Protein AF-A0A1M4SVK4-F1 (afdb_monomer_lite)

Organism: NCBI:txid1533

pLDDT: mean 75.89, std 15.93, range [37.38, 95.69]

Sequence (142 aa):
MNISLTSKEYKLWLELLLLGAYIIEKSDCEEKDKYFKVLKYILSDKRSNSDYKDNCYITFNEINNILLRDIDLKEEYIESYNENMFWNELSDKLATKDAFEKIGEEITEDNYEEFLKLKKDIINKYIENFKESNYHIKELPY

Radius of gyration: 21.29 Å; chains: 1; bounding box: 47×30×56 Å

Foldseek 3Di:
DDDDDDPVRVLVVLLVLLVVLVCLQPDPDPCNQVSQVVSVVVLVVPDDDDDPPVPDRDDSVNSCVSSVVSDDHDVVVVLVVVVVVVQLVVLLVVLLVVLCVVVVDDDDPVCVVVSVVSSVVSSVVSSVVCVVVPPRDPDDDD

Secondary structure (DSSP, 8-state):
------HHHHHHHHHHHHHHHHHHHHS--TTHHHHHHHHHHHHHTTS------TT-PPPHHHHHHHHHTT----HHHHHHHHHHHHHHHHHHHHHHHHHHHHH-S---TTTHHHHHHHHHHHHHHHHHHHHHTT---S----

Structure (mmCIF, N/CA/C/O backbone):
data_AF-A0A1M4SVK4-F1
#
_entry.id   AF-A0A1M4SVK4-F1
#
loop_
_atom_site.group_PDB
_atom_site.id
_atom_site.type_symbol
_atom_site.label_atom_id
_atom_site.label_alt_id
_atom_site.label_comp_id
_atom_site.label_asym_id
_atom_site.label_entity_id
_atom_site.label_seq_id
_atom_site.pdbx_PDB_ins_code
_atom_site.Cartn_x
_atom_site.Cartn_y
_atom_site.Cartn_z
_atom_site.occupancy
_atom_site.B_iso_or_equiv
_atom_site.auth_seq_id
_atom_site.auth_comp_id
_atom_site.auth_asym_id
_atom_site.auth_atom_id
_atom_site.pdbx_PDB_model_num
ATOM 1 N N . MET A 1 1 ? 0.270 8.796 -29.111 1.00 42.12 1 MET A N 1
ATOM 2 C CA . MET A 1 1 ? 0.688 9.917 -28.242 1.00 42.12 1 MET A CA 1
ATOM 3 C C . MET A 1 1 ? 2.189 9.782 -28.053 1.00 42.12 1 MET A C 1
ATOM 5 O O . MET A 1 1 ? 2.603 8.769 -27.513 1.00 42.12 1 MET A O 1
ATOM 9 N N . ASN A 1 2 ? 2.999 10.711 -28.571 1.00 52.47 2 ASN A N 1
ATOM 10 C CA . ASN A 1 2 ? 4.460 10.614 -28.471 1.00 52.47 2 ASN A CA 1
ATOM 11 C C . ASN A 1 2 ? 4.924 11.322 -27.199 1.00 52.47 2 ASN A C 1
ATOM 13 O O . ASN A 1 2 ? 4.959 12.548 -27.156 1.00 52.47 2 ASN A O 1
ATOM 17 N N . ILE A 1 3 ? 5.248 10.549 -26.164 1.00 65.19 3 ILE A N 1
ATOM 18 C CA . ILE A 1 3 ? 5.852 11.071 -24.936 1.00 65.19 3 ILE A CA 1
ATOM 19 C C . ILE A 1 3 ? 7.371 11.070 -25.137 1.00 65.19 3 ILE A C 1
ATOM 21 O O . ILE A 1 3 ? 7.988 10.010 -25.244 1.00 65.19 3 ILE A O 1
ATOM 25 N N . SER A 1 4 ? 7.987 12.248 -25.203 1.00 73.56 4 SER A N 1
ATOM 26 C CA . SER A 1 4 ? 9.446 12.384 -25.228 1.00 73.56 4 SER A CA 1
ATOM 27 C C . SER A 1 4 ? 9.979 12.490 -23.799 1.00 73.56 4 SER A C 1
ATOM 29 O O . SER A 1 4 ? 9.851 13.542 -23.179 1.00 73.56 4 SER A O 1
ATOM 31 N N . LEU A 1 5 ? 10.568 11.411 -23.280 1.00 77.50 5 LEU A N 1
ATOM 32 C CA . LEU A 1 5 ? 11.244 11.405 -21.978 1.00 77.50 5 LEU A CA 1
ATOM 33 C C . LEU A 1 5 ? 12.740 11.672 -22.155 1.00 77.50 5 LEU A C 1
ATOM 35 O O . LEU A 1 5 ? 13.382 11.098 -23.041 1.00 77.50 5 LEU A O 1
ATOM 39 N N . THR A 1 6 ? 13.318 12.482 -21.276 1.00 81.25 6 THR A N 1
ATOM 40 C CA . THR A 1 6 ? 14.773 12.557 -21.115 1.00 81.25 6 THR A CA 1
ATOM 41 C C . THR A 1 6 ? 15.328 11.228 -20.592 1.00 81.25 6 THR A C 1
ATOM 43 O O . THR A 1 6 ? 14.608 10.399 -20.040 1.00 81.25 6 THR A O 1
ATOM 46 N N . SER A 1 7 ? 16.643 11.021 -20.711 1.00 72.19 7 SER A N 1
ATOM 47 C CA . SER A 1 7 ? 17.300 9.814 -20.181 1.00 72.19 7 SER A CA 1
ATOM 48 C C . SER A 1 7 ? 17.069 9.627 -18.671 1.00 72.19 7 SER A C 1
ATOM 50 O O . SER A 1 7 ? 16.862 8.508 -18.208 1.00 72.19 7 SER A O 1
ATOM 52 N N . LYS A 1 8 ? 17.031 10.726 -17.902 1.00 74.31 8 LYS A N 1
ATOM 53 C CA . LYS A 1 8 ? 16.752 10.681 -16.458 1.00 74.31 8 LYS A CA 1
ATOM 54 C C . LYS A 1 8 ? 15.300 10.299 -16.168 1.00 74.31 8 LYS A C 1
ATOM 56 O O . LYS A 1 8 ? 15.065 9.415 -15.355 1.00 74.31 8 LYS A O 1
ATOM 61 N N . GLU A 1 9 ? 14.345 10.924 -16.851 1.00 76.69 9 GLU A N 1
ATOM 62 C CA . GLU A 1 9 ? 12.916 10.619 -16.684 1.00 76.69 9 GLU A CA 1
ATOM 63 C C . GLU A 1 9 ? 12.584 9.198 -17.136 1.00 76.69 9 GLU A C 1
ATOM 65 O O . GLU A 1 9 ? 11.773 8.524 -16.513 1.00 76.69 9 GLU A O 1
ATOM 70 N N . TYR A 1 10 ? 13.253 8.709 -18.182 1.00 77.56 10 TYR A N 1
ATOM 71 C CA . TYR A 1 10 ? 13.110 7.328 -18.616 1.00 77.56 10 TYR A CA 1
ATOM 72 C C . TYR A 1 10 ? 13.582 6.338 -17.549 1.00 77.56 10 TYR A C 1
ATOM 74 O O . TYR A 1 10 ? 12.895 5.352 -17.301 1.00 77.56 10 TYR A O 1
ATOM 82 N N . LYS A 1 11 ? 14.711 6.615 -16.885 1.00 72.00 11 LYS A N 1
ATOM 83 C CA . LYS A 1 11 ? 15.169 5.784 -15.767 1.00 72.00 11 LYS A CA 1
ATOM 84 C C . LYS A 1 11 ? 14.174 5.805 -14.608 1.00 72.00 11 LYS A C 1
ATOM 86 O O . LYS A 1 11 ? 13.760 4.750 -14.155 1.00 72.00 11 LYS A O 1
ATOM 91 N N . LEU A 1 12 ? 13.708 6.982 -14.195 1.00 79.56 12 LEU A N 1
ATOM 92 C CA . LEU A 1 12 ? 12.681 7.079 -13.148 1.00 79.56 12 LEU A CA 1
ATOM 93 C C . LEU A 1 12 ? 11.413 6.294 -13.512 1.00 79.56 12 LEU A C 1
ATOM 95 O O . LEU A 1 12 ? 10.825 5.624 -12.672 1.00 79.56 12 LEU A O 1
ATOM 99 N N . TRP A 1 13 ? 11.006 6.334 -14.779 1.00 80.81 13 TRP A N 1
ATOM 100 C CA . TRP A 1 13 ? 9.847 5.589 -15.251 1.00 80.81 13 TRP A CA 1
ATOM 101 C C . TRP A 1 13 ? 10.043 4.070 -15.187 1.00 80.81 13 TRP A C 1
ATOM 103 O O . TRP A 1 13 ? 9.152 3.360 -14.731 1.00 80.81 13 TRP A O 1
ATOM 113 N N . LEU A 1 14 ? 11.209 3.565 -15.590 1.00 76.19 14 LEU A N 1
ATOM 114 C CA . LEU A 1 14 ? 11.541 2.146 -15.448 1.00 76.19 14 LEU A CA 1
ATOM 115 C C . LEU A 1 14 ? 11.618 1.714 -13.968 1.00 76.19 14 LEU A C 1
ATOM 117 O O . LEU A 1 14 ? 11.158 0.623 -13.641 1.00 76.19 14 LEU A O 1
ATOM 121 N N . GLU A 1 15 ? 12.135 2.566 -13.075 1.00 78.81 15 GLU A N 1
ATOM 122 C CA . GLU A 1 15 ? 12.167 2.321 -11.621 1.00 78.81 15 GLU A CA 1
ATOM 123 C C . GLU A 1 15 ? 10.741 2.202 -11.052 1.00 78.81 15 GLU A C 1
ATOM 125 O O . GLU A 1 15 ? 10.445 1.270 -10.306 1.00 78.81 15 GLU A O 1
ATOM 130 N N . LEU A 1 16 ? 9.817 3.068 -11.489 1.00 82.50 16 LEU A N 1
ATOM 131 C CA . LEU A 1 16 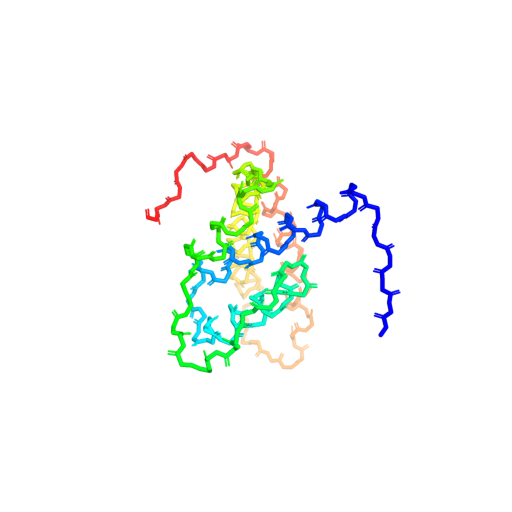? 8.394 2.984 -11.129 1.00 82.50 16 LEU A CA 1
ATOM 132 C C . LEU A 1 16 ? 7.734 1.688 -11.621 1.00 82.50 16 LEU A C 1
ATOM 134 O O . LEU A 1 16 ? 6.977 1.064 -10.876 1.00 82.50 16 LEU A O 1
ATOM 138 N N . LEU A 1 17 ? 8.017 1.268 -12.860 1.00 83.88 17 LEU A N 1
ATOM 139 C CA . LEU A 1 17 ? 7.497 0.006 -13.402 1.00 83.88 17 LEU A CA 1
ATOM 140 C C . LEU A 1 17 ? 8.027 -1.198 -12.616 1.00 83.88 17 LEU A C 1
ATOM 142 O O . LEU A 1 17 ? 7.274 -2.141 -12.374 1.00 83.88 17 LEU A O 1
ATOM 146 N N . LEU A 1 18 ? 9.292 -1.154 -12.190 1.00 79.56 18 LEU A N 1
ATOM 147 C CA . LEU A 1 18 ? 9.908 -2.212 -11.395 1.00 79.56 18 LEU A CA 1
ATOM 148 C C . LEU A 1 18 ? 9.290 -2.313 -9.996 1.00 79.56 18 LEU A C 1
ATOM 150 O O . LEU A 1 18 ? 8.960 -3.413 -9.555 1.00 79.56 18 LEU A O 1
ATOM 154 N N . LEU A 1 19 ? 9.067 -1.177 -9.329 1.00 80.81 19 LEU A N 1
ATOM 155 C CA . LEU A 1 19 ? 8.374 -1.127 -8.037 1.00 80.81 19 LEU A CA 1
ATOM 156 C C . LEU A 1 19 ? 6.944 -1.671 -8.146 1.00 80.81 19 LEU A C 1
ATOM 158 O O . LEU A 1 19 ? 6.530 -2.493 -7.331 1.00 80.81 19 LEU A O 1
ATOM 162 N N . GLY A 1 20 ? 6.203 -1.274 -9.186 1.00 83.12 20 GLY A N 1
ATOM 163 C CA . GLY A 1 20 ? 4.864 -1.805 -9.446 1.00 83.12 20 GLY A CA 1
ATOM 164 C C . GLY A 1 20 ? 4.873 -3.317 -9.684 1.00 83.12 20 GLY A C 1
ATOM 165 O O . GLY A 1 20 ? 4.077 -4.039 -9.083 1.00 83.12 20 GLY A O 1
ATOM 166 N N . ALA A 1 21 ? 5.809 -3.808 -10.504 1.00 83.38 21 ALA A N 1
ATOM 167 C CA . ALA A 1 21 ? 5.992 -5.237 -10.752 1.00 83.38 21 ALA A CA 1
ATOM 168 C C . ALA A 1 21 ? 6.285 -6.009 -9.456 1.00 83.38 21 ALA A C 1
ATOM 170 O O . ALA A 1 21 ? 5.738 -7.090 -9.256 1.00 83.38 21 ALA A O 1
ATOM 171 N N . TYR A 1 22 ? 7.109 -5.439 -8.573 1.00 81.62 22 TYR A N 1
ATOM 172 C CA . TYR A 1 22 ? 7.444 -6.034 -7.282 1.00 81.62 22 TYR A CA 1
ATOM 173 C C . TYR A 1 22 ? 6.219 -6.143 -6.365 1.00 81.62 22 TYR A C 1
ATOM 175 O O . TYR A 1 22 ? 5.974 -7.203 -5.792 1.00 81.62 22 TYR A O 1
ATOM 183 N N . ILE A 1 23 ? 5.415 -5.078 -6.264 1.00 81.50 23 ILE A N 1
ATOM 184 C CA . ILE A 1 23 ? 4.177 -5.085 -5.466 1.00 81.50 23 ILE A CA 1
ATOM 185 C C . ILE A 1 23 ? 3.206 -6.146 -5.996 1.00 81.50 23 ILE A C 1
ATOM 187 O O . ILE A 1 23 ? 2.669 -6.932 -5.216 1.00 81.50 23 ILE A O 1
ATOM 191 N N . ILE A 1 24 ? 3.005 -6.197 -7.317 1.00 84.94 24 ILE A N 1
ATOM 192 C CA . ILE A 1 24 ? 2.141 -7.196 -7.959 1.00 84.94 24 ILE A CA 1
ATOM 193 C C . ILE A 1 24 ? 2.637 -8.607 -7.636 1.00 84.94 24 ILE A C 1
ATOM 195 O O . ILE A 1 24 ? 1.842 -9.441 -7.205 1.00 84.94 24 ILE A O 1
ATOM 199 N N . GLU A 1 25 ? 3.940 -8.860 -7.771 1.00 81.56 25 GLU A N 1
ATOM 200 C CA . GLU A 1 25 ? 4.532 -10.170 -7.491 1.00 81.56 25 GLU A CA 1
ATOM 201 C C . GLU A 1 25 ? 4.316 -10.611 -6.041 1.00 81.56 25 GLU A C 1
ATOM 203 O O . GLU A 1 25 ? 3.935 -11.757 -5.796 1.00 81.56 25 GLU A O 1
ATOM 208 N N . LYS A 1 26 ? 4.530 -9.700 -5.086 1.00 78.56 26 LYS A N 1
ATOM 209 C CA . LYS A 1 26 ? 4.430 -9.975 -3.646 1.00 78.56 26 LYS A CA 1
ATOM 210 C C . LYS A 1 26 ? 3.001 -9.992 -3.103 1.00 78.56 26 LYS A C 1
ATOM 212 O O . LYS A 1 26 ? 2.790 -10.486 -2.002 1.00 78.56 26 LYS A O 1
ATOM 217 N N . SER A 1 27 ? 2.035 -9.458 -3.842 1.00 77.06 27 SER A N 1
ATOM 218 C CA . SER A 1 27 ? 0.614 -9.509 -3.476 1.00 77.06 27 SER A CA 1
ATOM 219 C C . SER A 1 27 ? -0.012 -10.877 -3.777 1.00 77.06 27 SER A C 1
ATOM 221 O O . SER A 1 27 ? 0.508 -11.608 -4.608 1.00 77.06 27 SER A O 1
ATOM 223 N N . ASP A 1 28 ? -1.179 -11.201 -3.219 1.00 78.44 28 ASP A N 1
ATOM 224 C CA . ASP A 1 28 ? -1.993 -12.360 -3.642 1.00 78.44 28 ASP A CA 1
ATOM 225 C C . ASP A 1 28 ? -2.957 -12.002 -4.792 1.00 78.44 28 ASP A C 1
ATOM 227 O O . ASP A 1 28 ? -4.109 -12.427 -4.837 1.00 78.44 28 ASP A O 1
ATOM 231 N N . CYS A 1 29 ? -2.518 -11.158 -5.729 1.00 79.56 29 CYS A N 1
ATOM 232 C CA . CYS A 1 29 ? -3.352 -10.743 -6.853 1.00 79.56 29 CYS A CA 1
ATOM 233 C C . CYS A 1 29 ? -3.657 -11.928 -7.795 1.00 79.56 29 CYS A C 1
ATOM 235 O O . CYS A 1 29 ? -2.747 -12.556 -8.333 1.00 79.56 29 CYS A O 1
ATOM 237 N N . GLU A 1 30 ? -4.938 -12.210 -8.049 1.00 82.44 30 GLU A N 1
ATOM 238 C CA . GLU A 1 30 ? -5.365 -13.265 -8.988 1.00 82.44 30 GLU A CA 1
ATOM 239 C C . GLU A 1 30 ? -5.085 -12.899 -10.458 1.00 82.44 30 GLU A C 1
ATOM 241 O O . GLU A 1 30 ? -4.956 -13.767 -11.319 1.00 82.44 30 GLU A O 1
ATOM 246 N N . GLU A 1 31 ? -4.952 -11.604 -10.760 1.00 85.44 31 GLU A N 1
ATOM 247 C CA . GLU A 1 31 ? -4.774 -11.084 -12.119 1.00 85.44 31 GLU A CA 1
ATOM 248 C C . GLU A 1 31 ? -3.317 -10.727 -12.471 1.00 85.44 31 GLU A C 1
ATOM 250 O O . GLU A 1 31 ? -3.084 -10.014 -13.454 1.00 85.44 31 GLU A O 1
ATOM 255 N N . LYS A 1 32 ? -2.322 -11.215 -11.711 1.00 82.50 32 LYS A N 1
ATOM 256 C CA . LYS A 1 32 ? -0.882 -10.922 -11.918 1.00 82.50 32 LYS A CA 1
ATOM 257 C C . LYS A 1 32 ? -0.448 -11.016 -13.381 1.00 82.50 32 LYS A C 1
ATOM 259 O O . LYS A 1 32 ? 0.194 -10.098 -13.894 1.00 82.50 32 LYS A O 1
ATOM 264 N N . ASP A 1 33 ? -0.865 -12.075 -14.071 1.00 80.75 33 ASP A N 1
ATOM 265 C CA . ASP A 1 33 ? -0.508 -12.328 -15.470 1.00 80.75 33 ASP A CA 1
ATOM 266 C C . ASP A 1 33 ? -0.954 -11.195 -16.410 1.00 80.75 33 ASP A C 1
ATOM 268 O O . ASP A 1 33 ? -0.226 -10.825 -17.338 1.00 80.75 33 ASP A O 1
ATOM 272 N N . LYS A 1 34 ? -2.126 -10.589 -16.162 1.00 84.69 34 LYS A N 1
ATOM 273 C CA . LYS A 1 34 ? -2.621 -9.455 -16.960 1.00 84.69 34 LYS A CA 1
ATOM 274 C C . LYS A 1 34 ? -1.721 -8.237 -16.780 1.00 84.69 34 LYS A C 1
ATOM 276 O O . LYS A 1 34 ? -1.345 -7.604 -17.770 1.00 84.69 34 LYS A O 1
ATOM 281 N N . TYR A 1 35 ? -1.343 -7.931 -15.540 1.00 85.38 35 TYR A N 1
ATOM 282 C CA . TYR A 1 35 ? -0.462 -6.804 -15.244 1.00 85.38 35 TYR A CA 1
ATOM 283 C C . TYR A 1 35 ? 0.938 -7.004 -15.830 1.00 85.38 35 TYR A C 1
ATOM 285 O O . TYR A 1 35 ? 1.464 -6.096 -16.478 1.00 85.38 35 TYR A O 1
ATOM 293 N N . PHE A 1 36 ? 1.519 -8.198 -15.697 1.00 82.75 36 PHE A N 1
ATOM 294 C CA . PHE A 1 36 ? 2.820 -8.501 -16.295 1.00 82.75 36 PHE A CA 1
ATOM 295 C C . PHE A 1 36 ? 2.794 -8.462 -17.827 1.00 82.75 36 PHE A C 1
ATOM 297 O O . PHE A 1 36 ? 3.745 -7.965 -18.440 1.00 82.75 36 PHE A O 1
ATOM 304 N N . LYS A 1 37 ? 1.688 -8.869 -18.468 1.00 82.69 37 LYS A N 1
ATOM 305 C CA . LYS A 1 37 ? 1.514 -8.719 -19.924 1.00 82.69 37 LYS A CA 1
ATOM 306 C C . LYS A 1 37 ? 1.546 -7.247 -20.355 1.00 82.69 37 LYS A C 1
ATOM 308 O O . LYS A 1 37 ? 2.192 -6.924 -21.354 1.00 82.69 37 LYS A O 1
ATOM 313 N N . VAL A 1 38 ? 0.897 -6.356 -19.600 1.00 83.69 38 VAL A N 1
ATOM 314 C CA . VAL A 1 38 ? 0.914 -4.903 -19.861 1.00 83.69 38 VAL A CA 1
ATOM 315 C C . VAL A 1 38 ? 2.305 -4.312 -19.627 1.00 83.69 38 VAL A C 1
ATOM 317 O O . VAL A 1 38 ? 2.800 -3.575 -20.477 1.00 83.69 38 VAL A O 1
ATOM 320 N N . LEU A 1 39 ? 2.970 -4.667 -18.526 1.00 81.44 39 LEU A N 1
ATOM 321 C CA . LEU A 1 39 ? 4.333 -4.208 -18.238 1.00 81.44 39 LEU A CA 1
ATOM 322 C C . LEU A 1 39 ? 5.303 -4.601 -19.356 1.00 81.44 39 LEU A C 1
ATOM 324 O O . LEU A 1 39 ? 6.076 -3.771 -19.831 1.00 81.44 39 LEU A O 1
ATOM 328 N N . LYS A 1 40 ? 5.214 -5.835 -19.855 1.00 74.81 40 LYS A N 1
ATOM 329 C CA . LYS A 1 40 ? 6.023 -6.277 -20.993 1.00 74.81 40 LYS A CA 1
ATOM 330 C C . LYS A 1 40 ? 5.705 -5.504 -22.270 1.00 74.81 40 LYS A C 1
ATOM 332 O O . LYS A 1 40 ? 6.641 -5.126 -22.967 1.00 74.81 40 LYS A O 1
ATOM 337 N N . TYR A 1 41 ? 4.430 -5.241 -22.565 1.00 78.69 41 TYR A N 1
ATOM 338 C CA . TYR A 1 41 ? 4.042 -4.423 -23.719 1.00 78.69 41 TYR A CA 1
ATOM 339 C C . TYR A 1 41 ? 4.714 -3.045 -23.665 1.00 78.69 41 TYR A C 1
ATOM 341 O O . TYR A 1 41 ? 5.395 -2.639 -24.607 1.00 78.69 41 TYR A O 1
ATOM 349 N N . ILE A 1 42 ? 4.614 -2.383 -22.512 1.00 77.94 42 ILE A N 1
ATOM 350 C CA . ILE A 1 42 ? 5.221 -1.077 -22.244 1.00 77.94 42 ILE A CA 1
ATOM 351 C C . ILE A 1 42 ? 6.749 -1.108 -22.444 1.00 77.94 42 ILE A C 1
ATOM 353 O O . ILE A 1 42 ? 7.322 -0.170 -23.000 1.00 77.94 42 ILE A O 1
ATOM 357 N N . LEU A 1 43 ? 7.414 -2.189 -22.026 1.00 73.44 43 LEU A N 1
ATOM 358 C CA . LEU A 1 43 ? 8.868 -2.353 -22.156 1.00 73.44 43 LEU A CA 1
ATOM 359 C C . LEU A 1 43 ? 9.316 -2.791 -23.559 1.00 73.44 43 LEU A C 1
ATOM 361 O O . LEU A 1 43 ? 10.431 -2.474 -23.979 1.00 73.44 43 LEU A O 1
ATOM 365 N N . SER A 1 44 ? 8.456 -3.491 -24.301 1.00 70.50 44 SER A N 1
ATOM 366 C CA . SER A 1 44 ? 8.741 -3.975 -25.658 1.00 70.50 44 SER A CA 1
ATOM 367 C C . SER A 1 44 ? 8.837 -2.848 -26.688 1.00 70.50 44 SER A C 1
ATOM 369 O O . SER A 1 44 ? 9.569 -2.972 -27.669 1.00 70.50 44 SER A O 1
ATOM 371 N N . ASP A 1 45 ? 8.197 -1.709 -26.414 1.00 62.00 45 ASP A N 1
ATOM 372 C CA . ASP A 1 45 ? 8.129 -0.553 -27.316 1.00 62.00 45 ASP A CA 1
ATOM 373 C C . ASP A 1 45 ? 9.486 0.166 -27.502 1.00 62.00 45 ASP A C 1
ATOM 375 O O . ASP A 1 45 ? 9.616 1.081 -28.313 1.00 62.00 45 ASP A O 1
ATOM 379 N N . LYS A 1 46 ? 10.544 -0.241 -26.778 1.00 55.72 46 LYS A N 1
ATOM 380 C CA . LYS A 1 46 ? 11.866 0.411 -26.852 1.00 55.72 46 LYS A CA 1
ATOM 381 C C . LYS A 1 46 ? 13.028 -0.410 -27.396 1.00 55.72 46 LYS A C 1
ATOM 383 O O . LYS A 1 46 ? 14.079 0.186 -27.640 1.00 55.72 46 LYS A O 1
ATOM 388 N N . ARG A 1 47 ? 12.898 -1.716 -27.659 1.00 44.88 47 ARG A N 1
ATOM 389 C CA . ARG A 1 47 ? 13.968 -2.496 -28.320 1.00 44.88 47 ARG A CA 1
ATOM 390 C C . ARG A 1 47 ? 13.388 -3.627 -29.182 1.00 44.88 47 ARG A C 1
ATOM 392 O O . ARG A 1 47 ? 13.050 -4.680 -28.664 1.00 44.88 47 ARG A O 1
ATOM 399 N N . SER A 1 48 ? 13.384 -3.407 -30.501 1.00 37.38 48 SER A N 1
ATOM 400 C CA . SER A 1 48 ? 13.396 -4.407 -31.588 1.00 37.38 48 SER A CA 1
ATOM 401 C C . SER A 1 48 ? 12.255 -5.435 -31.696 1.00 37.38 48 SER A C 1
ATOM 403 O O . SER A 1 48 ? 12.086 -6.284 -30.830 1.00 37.38 48 SER A O 1
ATOM 405 N N . ASN A 1 49 ? 11.608 -5.451 -32.869 1.00 39.25 49 ASN A N 1
ATOM 406 C CA . ASN A 1 49 ? 11.290 -6.637 -33.683 1.00 39.25 49 ASN A CA 1
ATOM 407 C C . ASN A 1 49 ? 11.450 -8.003 -32.989 1.00 39.25 49 ASN A C 1
ATOM 409 O O . ASN A 1 49 ? 12.395 -8.741 -33.273 1.00 39.25 49 ASN A O 1
ATOM 413 N N . SER A 1 50 ? 10.511 -8.391 -32.136 1.00 39.84 50 SER A N 1
ATOM 414 C CA . SER A 1 50 ? 10.305 -9.810 -31.868 1.00 39.84 50 SER A CA 1
ATOM 415 C C . SER A 1 50 ? 8.815 -10.081 -31.801 1.00 39.84 50 SER A C 1
ATOM 417 O O . SER A 1 50 ? 8.074 -9.401 -31.094 1.00 39.84 50 SER A O 1
ATOM 419 N N . ASP A 1 51 ? 8.391 -11.024 -32.638 1.00 41.22 51 ASP A N 1
ATOM 420 C CA . ASP A 1 51 ? 7.007 -11.422 -32.817 1.00 41.22 51 ASP A CA 1
ATOM 421 C C . ASP A 1 51 ? 6.360 -11.718 -31.465 1.00 41.22 51 ASP A C 1
ATOM 423 O O . ASP A 1 51 ? 6.775 -12.619 -30.728 1.00 41.22 51 ASP A O 1
ATOM 427 N N . TYR A 1 52 ? 5.326 -10.940 -31.155 1.00 43.25 52 TYR A N 1
ATOM 428 C CA . TYR A 1 52 ? 4.469 -11.124 -29.997 1.00 43.25 52 TYR A CA 1
ATOM 429 C C . TYR A 1 52 ? 3.762 -12.480 -30.141 1.00 43.25 52 TYR A C 1
ATOM 431 O O . TYR A 1 52 ? 2.720 -12.601 -30.780 1.00 43.25 52 TYR A O 1
ATOM 439 N N . LYS A 1 53 ? 4.356 -13.545 -29.596 1.00 45.53 53 LYS A N 1
ATOM 440 C CA . LYS A 1 53 ? 3.662 -14.825 -29.438 1.00 45.53 53 LYS A CA 1
ATOM 441 C C . LYS A 1 53 ? 2.820 -14.739 -28.174 1.00 45.53 53 LYS A C 1
ATOM 443 O O . LYS A 1 53 ? 3.349 -14.751 -27.067 1.00 45.53 53 LYS A O 1
ATOM 448 N N . ASP A 1 54 ? 1.507 -14.679 -28.367 1.00 45.62 54 ASP A N 1
ATOM 449 C CA . ASP A 1 54 ? 0.468 -14.501 -27.341 1.00 45.62 54 ASP A CA 1
ATOM 450 C C . ASP A 1 54 ? 0.427 -15.572 -26.224 1.00 45.62 54 ASP A C 1
ATOM 452 O O . ASP A 1 54 ? -0.375 -15.450 -25.304 1.00 45.62 54 ASP A O 1
ATOM 456 N N . ASN A 1 55 ? 1.304 -16.585 -26.258 1.00 43.06 55 ASN A N 1
ATOM 457 C CA . ASN A 1 55 ? 1.255 -17.771 -25.393 1.00 43.06 55 ASN A CA 1
ATOM 458 C C . ASN A 1 55 ? 2.438 -17.926 -24.417 1.00 43.06 55 ASN A C 1
ATOM 460 O O . ASN A 1 55 ? 2.610 -19.003 -23.846 1.00 43.06 55 ASN A O 1
ATOM 464 N N . CYS A 1 56 ? 3.274 -16.908 -24.207 1.00 43.62 56 CYS A N 1
ATOM 465 C CA . CYS A 1 56 ? 4.291 -16.994 -23.156 1.00 43.62 56 CYS A CA 1
ATOM 466 C C . CYS A 1 56 ? 3.692 -16.584 -21.807 1.00 43.62 56 CYS A C 1
ATOM 468 O O . CYS A 1 56 ? 3.329 -15.424 -21.626 1.00 43.62 56 CYS A O 1
ATOM 470 N N . TYR A 1 57 ? 3.635 -17.526 -20.861 1.00 49.31 57 TYR A N 1
ATOM 471 C CA . TYR A 1 57 ? 3.575 -17.209 -19.434 1.00 49.31 57 TYR A CA 1
ATOM 472 C C . TYR A 1 57 ? 4.795 -16.349 -19.093 1.00 49.31 57 TYR A C 1
ATOM 474 O O . TYR A 1 57 ? 5.927 -16.785 -19.295 1.00 49.31 57 TYR A O 1
ATOM 482 N N . ILE A 1 58 ? 4.564 -15.116 -18.649 1.00 57.12 58 ILE A N 1
ATOM 483 C CA . ILE A 1 58 ? 5.622 -14.143 -18.356 1.00 57.12 58 ILE A CA 1
ATOM 484 C C . ILE A 1 58 ? 5.779 -14.076 -16.846 1.00 57.12 58 ILE A C 1
ATOM 486 O O . ILE A 1 58 ? 4.820 -13.789 -16.137 1.00 57.12 58 ILE A O 1
ATOM 490 N N . THR A 1 59 ? 6.991 -14.331 -16.363 1.00 63.44 59 THR A N 1
ATOM 491 C CA . THR A 1 59 ? 7.298 -14.310 -14.927 1.00 63.44 59 THR A CA 1
ATOM 492 C C . THR A 1 59 ? 7.900 -12.970 -14.512 1.00 63.44 59 THR A C 1
ATOM 494 O O . THR A 1 59 ? 8.538 -12.288 -15.321 1.00 63.44 59 THR A O 1
ATOM 497 N N . PHE A 1 60 ? 7.771 -12.613 -13.231 1.00 63.41 60 PHE A N 1
ATOM 498 C CA . PHE A 1 60 ? 8.455 -11.459 -12.641 1.00 63.41 60 PHE A CA 1
ATOM 499 C C . PHE A 1 60 ? 9.956 -11.447 -12.963 1.00 63.41 60 PHE A C 1
ATOM 501 O O . PHE A 1 60 ? 10.498 -10.402 -13.307 1.00 63.41 60 PHE A O 1
ATOM 508 N N . ASN A 1 61 ? 10.614 -12.613 -12.971 1.00 65.19 61 ASN A N 1
ATOM 509 C CA . ASN A 1 61 ? 12.030 -12.743 -13.325 1.00 65.19 61 ASN A CA 1
ATOM 510 C C . ASN A 1 61 ? 12.354 -12.251 -14.744 1.00 65.19 61 ASN A C 1
ATOM 512 O O . ASN A 1 61 ? 13.421 -11.679 -14.960 1.00 65.19 61 ASN A O 1
ATOM 516 N N . GLU A 1 62 ? 11.463 -12.435 -15.721 1.00 65.75 62 GLU A N 1
ATOM 517 C CA . GLU A 1 62 ? 11.678 -11.931 -17.084 1.00 65.75 62 GLU A CA 1
ATOM 518 C C . GLU A 1 62 ? 11.607 -10.401 -17.138 1.00 65.75 62 GLU A C 1
ATOM 520 O O . GLU A 1 62 ? 12.451 -9.768 -17.771 1.00 65.75 62 GLU A O 1
ATOM 525 N N . ILE A 1 63 ? 10.641 -9.803 -16.437 1.00 68.31 63 ILE A N 1
ATOM 526 C CA . ILE A 1 63 ? 10.485 -8.344 -16.344 1.00 68.31 63 ILE A CA 1
ATOM 527 C C . ILE A 1 63 ? 11.645 -7.734 -15.556 1.00 68.31 63 ILE A C 1
ATOM 529 O O . ILE A 1 63 ? 12.254 -6.763 -16.006 1.00 68.31 63 ILE A O 1
ATOM 533 N N . ASN A 1 64 ? 12.009 -8.355 -14.437 1.00 66.62 64 ASN A N 1
ATOM 534 C CA . ASN A 1 64 ? 13.129 -7.949 -13.602 1.00 66.62 64 ASN A CA 1
ATOM 535 C C . ASN A 1 64 ? 14.445 -7.992 -14.397 1.00 66.62 64 ASN A C 1
ATOM 537 O O . ASN A 1 64 ? 15.193 -7.025 -14.398 1.00 66.62 64 ASN A O 1
ATOM 541 N N . ASN A 1 65 ? 14.687 -9.037 -15.196 1.00 67.06 65 ASN A N 1
ATOM 542 C CA . ASN A 1 65 ? 15.870 -9.120 -16.063 1.00 67.06 65 ASN A CA 1
ATOM 543 C C . ASN A 1 65 ? 15.908 -8.061 -17.180 1.00 67.06 65 ASN A C 1
ATOM 545 O O . ASN A 1 65 ? 16.994 -7.675 -17.617 1.00 67.06 65 ASN A O 1
ATOM 549 N N . ILE A 1 66 ? 14.753 -7.610 -17.681 1.00 66.75 66 ILE A N 1
ATOM 550 C CA . ILE A 1 66 ? 14.683 -6.517 -18.666 1.00 66.75 66 ILE A CA 1
ATOM 551 C C . ILE A 1 66 ? 15.012 -5.181 -17.991 1.00 66.75 66 ILE A C 1
ATOM 553 O O . ILE A 1 66 ? 15.759 -4.383 -18.557 1.00 66.75 66 ILE A O 1
ATOM 557 N N . LEU A 1 67 ? 14.483 -4.961 -16.787 1.00 65.12 67 LEU A N 1
ATOM 558 C CA . LEU A 1 67 ? 14.597 -3.708 -16.041 1.00 65.12 67 LEU A CA 1
ATOM 559 C C . LEU A 1 67 ? 15.961 -3.541 -15.349 1.00 65.12 67 LEU A C 1
ATOM 561 O O . LEU A 1 67 ? 16.558 -2.470 -15.453 1.00 65.12 67 LEU A O 1
ATOM 565 N N . LEU A 1 68 ? 16.504 -4.602 -14.739 1.00 62.62 68 LEU A N 1
ATOM 566 C CA . LEU A 1 68 ? 17.788 -4.585 -14.020 1.00 62.62 68 LEU A CA 1
ATOM 567 C C . LEU A 1 68 ? 18.997 -4.323 -14.920 1.00 62.62 68 LEU A C 1
ATOM 569 O O . LEU A 1 68 ? 20.028 -3.844 -14.460 1.00 62.62 68 LEU A O 1
ATOM 573 N N . ARG A 1 69 ? 18.884 -4.589 -16.229 1.00 61.59 69 ARG A N 1
ATOM 574 C CA . ARG A 1 69 ? 19.932 -4.203 -17.191 1.00 61.59 69 ARG A CA 1
ATOM 575 C C . ARG A 1 69 ? 20.168 -2.696 -17.219 1.00 61.59 69 ARG A C 1
ATOM 577 O O . ARG A 1 69 ? 21.266 -2.273 -17.572 1.00 61.59 69 ARG A O 1
ATOM 584 N N . ASP A 1 70 ? 19.144 -1.914 -16.889 1.00 58.00 70 ASP A N 1
ATOM 585 C CA . ASP A 1 70 ? 19.170 -0.463 -16.999 1.00 58.00 70 ASP A CA 1
ATOM 586 C C . ASP A 1 70 ? 19.100 0.244 -15.615 1.00 58.00 70 ASP A C 1
ATOM 588 O O . ASP A 1 70 ? 19.429 1.437 -15.562 1.00 58.00 70 ASP A O 1
ATOM 592 N N . ILE A 1 71 ? 18.695 -0.441 -14.520 1.00 64.94 71 ILE A N 1
ATOM 593 C CA . ILE A 1 71 ? 18.447 0.138 -13.171 1.00 64.94 71 ILE A CA 1
ATOM 594 C C . ILE A 1 71 ? 18.684 -0.857 -12.025 1.00 64.94 71 ILE A C 1
ATOM 596 O O . ILE A 1 71 ? 18.159 -1.957 -12.066 1.00 64.94 71 ILE A O 1
ATOM 600 N N . ASP A 1 72 ? 19.335 -0.426 -10.941 1.00 64.50 72 ASP A N 1
ATOM 601 C CA . ASP A 1 72 ? 19.334 -1.156 -9.665 1.00 64.50 72 ASP A CA 1
ATOM 602 C C . ASP A 1 72 ? 18.076 -0.822 -8.846 1.00 64.50 72 ASP A C 1
ATOM 604 O O . ASP A 1 72 ? 17.795 0.349 -8.571 1.00 64.50 72 ASP A O 1
ATOM 608 N N . LEU A 1 73 ? 17.314 -1.845 -8.447 1.00 66.31 73 LEU A N 1
ATOM 609 C CA . LEU A 1 73 ? 16.180 -1.677 -7.536 1.00 66.31 73 LEU A CA 1
ATOM 610 C C . LEU A 1 73 ? 16.691 -1.235 -6.165 1.00 66.31 73 LEU A C 1
ATOM 612 O O . LEU A 1 73 ? 17.482 -1.937 -5.540 1.00 66.31 73 LEU A O 1
ATOM 616 N N . LYS A 1 74 ? 16.214 -0.094 -5.671 1.00 71.56 74 LYS A N 1
ATOM 617 C CA . LYS A 1 74 ? 16.545 0.342 -4.314 1.00 71.56 74 LYS A CA 1
ATOM 618 C C . LYS A 1 74 ? 15.656 -0.386 -3.313 1.00 71.56 74 LYS A C 1
ATOM 620 O O . LYS A 1 74 ? 14.506 0.003 -3.109 1.00 71.56 74 LYS A O 1
ATOM 625 N N . GLU A 1 75 ? 16.202 -1.430 -2.697 1.00 70.00 75 GLU A N 1
ATOM 626 C CA . GLU A 1 75 ? 15.539 -2.216 -1.645 1.00 70.00 75 GLU A CA 1
ATOM 627 C C . GLU A 1 75 ? 15.014 -1.326 -0.507 1.00 70.00 75 GLU A C 1
ATOM 629 O O . GLU A 1 75 ? 13.904 -1.545 -0.029 1.00 70.00 75 GLU A O 1
ATOM 634 N N . GLU A 1 76 ? 15.715 -0.231 -0.194 1.00 75.62 76 GLU A N 1
ATOM 635 C CA . GLU A 1 76 ? 15.297 0.779 0.791 1.00 75.62 76 GLU A CA 1
ATOM 636 C C . GLU A 1 76 ? 13.873 1.322 0.553 1.00 75.62 76 GLU A C 1
ATOM 638 O O . GLU A 1 76 ? 13.134 1.580 1.505 1.00 75.62 76 GLU A O 1
ATOM 643 N N . TYR A 1 77 ? 13.443 1.491 -0.708 1.00 73.19 77 TYR A N 1
ATOM 644 C CA . TYR A 1 77 ? 12.082 1.959 -1.000 1.00 73.19 77 TYR A CA 1
ATOM 645 C C . TYR A 1 77 ? 11.030 0.895 -0.707 1.00 73.19 77 TYR A C 1
ATOM 647 O O . TYR A 1 77 ? 9.932 1.230 -0.264 1.00 73.19 77 TYR A O 1
ATOM 655 N N . ILE A 1 78 ? 11.357 -0.372 -0.950 1.00 73.81 78 ILE A N 1
ATOM 656 C CA . ILE A 1 78 ? 10.466 -1.497 -0.669 1.00 73.81 78 ILE A CA 1
ATOM 657 C C . ILE A 1 78 ? 10.344 -1.697 0.835 1.00 73.81 78 ILE A C 1
ATOM 659 O O . ILE A 1 78 ? 9.233 -1.837 1.339 1.00 73.81 78 ILE A O 1
ATOM 663 N N . GLU A 1 79 ? 11.465 -1.677 1.551 1.00 77.50 79 GLU A N 1
ATOM 664 C CA . GLU A 1 79 ? 11.487 -1.795 3.007 1.00 77.50 79 GLU A CA 1
ATOM 665 C C . GLU A 1 79 ? 10.683 -0.668 3.653 1.00 77.50 79 GLU A C 1
ATOM 667 O O . GLU A 1 79 ? 9.766 -0.934 4.431 1.00 77.50 79 GLU A O 1
ATOM 672 N N . SER A 1 80 ? 10.932 0.580 3.242 1.00 77.62 80 SER A N 1
ATOM 673 C CA . SER A 1 80 ? 10.176 1.731 3.737 1.00 77.62 80 SER A CA 1
ATOM 674 C C . SER A 1 80 ? 8.687 1.642 3.385 1.00 77.62 80 SER A C 1
ATOM 676 O O . SER A 1 80 ? 7.836 1.977 4.210 1.00 77.62 80 SER A O 1
ATOM 678 N N . TYR A 1 81 ? 8.335 1.176 2.183 1.00 79.06 81 TYR A N 1
ATOM 679 C CA . TYR A 1 81 ? 6.938 0.969 1.801 1.00 79.06 81 TYR A CA 1
ATOM 680 C C . TYR A 1 81 ? 6.264 -0.101 2.668 1.00 79.06 81 TYR A C 1
ATOM 682 O O . TYR A 1 81 ? 5.183 0.147 3.202 1.00 79.06 81 TYR A O 1
ATOM 690 N N . ASN A 1 82 ? 6.904 -1.259 2.843 1.00 80.50 82 ASN A N 1
ATOM 691 C CA . ASN A 1 82 ? 6.376 -2.366 3.638 1.00 80.50 82 ASN A CA 1
ATOM 692 C C . ASN A 1 82 ? 6.199 -1.965 5.105 1.00 80.50 82 ASN A C 1
ATOM 694 O O . ASN A 1 82 ? 5.154 -2.245 5.690 1.00 80.50 82 ASN A O 1
ATOM 698 N N . GLU A 1 83 ? 7.181 -1.271 5.682 1.00 82.44 83 GLU A N 1
ATOM 699 C CA . GLU A 1 83 ? 7.110 -0.756 7.049 1.00 82.44 83 GLU A CA 1
ATOM 700 C C . GLU A 1 83 ? 5.957 0.247 7.204 1.00 82.44 83 GLU A C 1
ATOM 702 O O . GLU A 1 83 ? 5.124 0.105 8.101 1.00 82.44 83 GLU A O 1
ATOM 707 N N . ASN A 1 84 ? 5.835 1.214 6.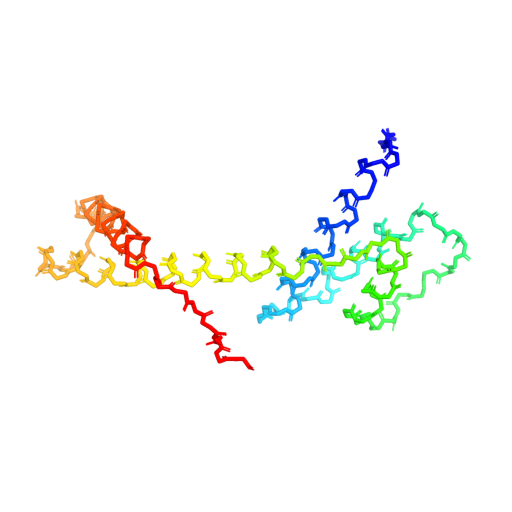287 1.00 83.19 84 ASN A N 1
ATOM 708 C CA . ASN A 1 84 ? 4.735 2.180 6.308 1.00 83.19 84 ASN A CA 1
ATOM 709 C C . ASN A 1 84 ? 3.364 1.502 6.159 1.00 83.19 84 ASN A C 1
ATOM 711 O O . ASN A 1 84 ? 2.433 1.832 6.894 1.00 83.19 84 ASN A O 1
ATOM 715 N N . MET A 1 85 ? 3.228 0.551 5.231 1.00 84.50 85 MET A N 1
ATOM 716 C CA . MET A 1 85 ? 1.983 -0.198 5.036 1.00 84.50 85 MET A CA 1
ATOM 717 C C . MET A 1 85 ? 1.630 -1.025 6.267 1.00 84.50 85 MET A C 1
ATOM 719 O O . MET A 1 85 ? 0.480 -0.997 6.698 1.00 84.50 85 MET A O 1
ATOM 723 N N . PHE A 1 86 ? 2.606 -1.699 6.875 1.00 87.81 86 PHE A N 1
ATOM 724 C CA . PHE A 1 86 ? 2.391 -2.456 8.102 1.00 87.81 86 PHE A CA 1
ATOM 725 C C . PHE A 1 86 ? 1.842 -1.568 9.223 1.00 87.81 86 PHE A C 1
ATOM 727 O O . PHE A 1 86 ? 0.811 -1.893 9.815 1.00 87.81 86 PHE A O 1
ATOM 734 N N . TRP A 1 87 ? 2.495 -0.434 9.499 1.00 88.25 87 TRP A N 1
ATOM 735 C CA . TRP A 1 87 ? 2.065 0.461 10.575 1.00 88.25 87 TRP A CA 1
ATOM 736 C C . TRP A 1 87 ? 0.704 1.097 10.300 1.00 88.25 87 TRP A C 1
ATOM 738 O O . TRP A 1 87 ? -0.092 1.242 11.230 1.00 88.25 87 TRP A O 1
ATOM 748 N N . ASN A 1 88 ? 0.403 1.428 9.042 1.00 88.56 88 ASN A N 1
ATOM 749 C CA . ASN A 1 88 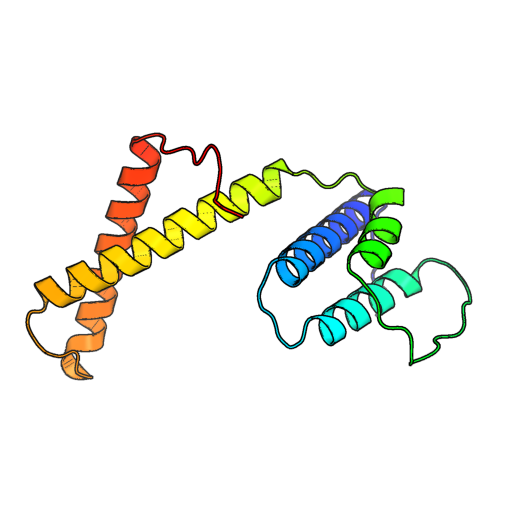? -0.911 1.935 8.651 1.00 88.56 88 ASN A CA 1
ATOM 750 C C . ASN A 1 88 ? -2.010 0.885 8.863 1.00 88.56 88 ASN A C 1
ATOM 752 O O . ASN A 1 88 ? -3.007 1.179 9.519 1.00 88.56 88 ASN A O 1
ATOM 756 N N . GLU A 1 89 ? -1.809 -0.342 8.380 1.00 91.62 89 GLU A N 1
ATOM 757 C CA . GLU A 1 89 ? -2.772 -1.442 8.530 1.00 91.62 89 GLU A CA 1
ATOM 758 C C . GLU A 1 89 ? -2.989 -1.822 9.998 1.00 91.62 89 GLU A C 1
ATOM 760 O O . GLU A 1 89 ? -4.120 -2.036 10.442 1.00 91.62 89 GLU A O 1
ATOM 765 N N . LEU A 1 90 ? -1.911 -1.877 10.785 1.00 92.56 90 LEU A N 1
ATOM 766 C CA . LEU A 1 90 ? -2.003 -2.142 12.217 1.00 92.56 90 LEU A CA 1
ATOM 767 C C . LEU A 1 90 ? -2.779 -1.030 12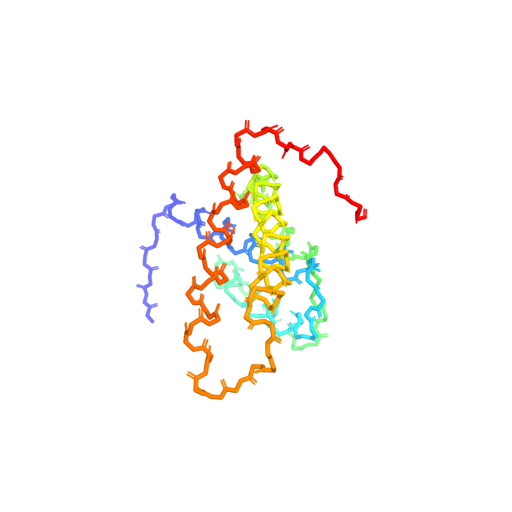.933 1.00 92.56 90 LEU A C 1
ATOM 769 O O . LEU A 1 90 ? -3.680 -1.325 13.720 1.00 92.56 90 LEU A O 1
ATOM 773 N N . SER A 1 91 ? -2.462 0.234 12.635 1.00 93.00 91 SER A N 1
ATOM 774 C CA . SER A 1 91 ? -3.164 1.389 13.207 1.00 93.00 91 SER A CA 1
ATOM 775 C C . SER A 1 91 ? -4.646 1.374 12.847 1.00 93.00 91 SER A C 1
ATOM 777 O O . SER A 1 91 ? -5.479 1.618 13.716 1.00 93.00 91 SER A O 1
ATOM 779 N N . ASP A 1 92 ? -4.989 1.046 11.598 1.00 94.25 92 ASP A N 1
ATOM 780 C CA . ASP A 1 92 ? -6.376 0.966 11.136 1.00 94.25 92 ASP A CA 1
ATOM 781 C C . ASP A 1 92 ? -7.168 -0.110 11.886 1.00 94.25 92 ASP A C 1
ATOM 783 O O . ASP A 1 92 ? -8.274 0.154 12.371 1.00 94.25 92 ASP A O 1
ATOM 787 N N . LYS A 1 93 ? -6.588 -1.304 12.054 1.00 94.50 93 LYS A N 1
ATOM 788 C CA . LYS A 1 93 ? -7.227 -2.416 12.776 1.00 94.50 93 LYS A CA 1
ATOM 789 C C . LYS A 1 93 ? -7.420 -2.112 14.259 1.00 94.50 93 LYS A C 1
ATOM 791 O O . LYS A 1 93 ? -8.509 -2.342 14.787 1.00 94.50 93 LYS A O 1
ATOM 796 N N . LEU A 1 94 ? -6.395 -1.574 14.922 1.00 94.44 94 LEU A N 1
ATOM 797 C CA . LEU A 1 94 ? -6.484 -1.185 16.333 1.00 94.44 94 LEU A CA 1
ATOM 798 C C . LEU A 1 94 ? -7.502 -0.060 16.530 1.00 94.44 94 LEU A C 1
ATOM 800 O O . LEU A 1 94 ? -8.380 -0.161 17.383 1.00 94.44 94 LEU A O 1
ATOM 804 N N . ALA A 1 95 ? -7.455 0.970 15.687 1.00 95.19 95 ALA A N 1
ATOM 805 C CA . ALA A 1 95 ? -8.396 2.076 15.757 1.00 95.19 95 ALA A CA 1
ATOM 806 C C . ALA A 1 95 ? -9.837 1.656 15.460 1.00 95.19 95 ALA A C 1
ATOM 808 O O . ALA A 1 95 ? -10.754 2.175 16.087 1.00 95.19 95 ALA A O 1
ATOM 809 N N . THR A 1 96 ? -10.046 0.719 14.531 1.00 94.06 96 THR A N 1
ATOM 810 C CA . THR A 1 96 ? -11.370 0.143 14.246 1.00 94.06 96 THR A CA 1
ATOM 811 C C . THR A 1 96 ? -11.949 -0.501 15.499 1.00 94.06 96 THR A C 1
ATOM 813 O O . THR A 1 96 ? -13.082 -0.200 15.870 1.00 94.06 96 THR A O 1
ATOM 816 N N . LYS A 1 97 ? -11.158 -1.341 16.178 1.00 93.75 97 LYS A N 1
ATOM 817 C CA . LYS A 1 97 ? -11.564 -1.984 17.429 1.00 93.75 97 LYS A CA 1
ATOM 818 C C . LYS A 1 97 ? -11.883 -0.947 18.511 1.00 93.75 97 LYS A C 1
ATOM 820 O O . LYS A 1 97 ? -12.965 -0.986 19.086 1.00 93.75 97 LYS A O 1
ATOM 825 N N . ASP A 1 98 ? -10.981 -0.000 18.749 1.00 94.69 98 ASP A N 1
ATOM 826 C CA . ASP A 1 98 ? -11.142 0.992 19.816 1.00 94.69 98 ASP A CA 1
ATOM 827 C C . ASP A 1 98 ? -12.297 1.968 19.548 1.00 94.69 98 ASP A C 1
ATOM 829 O O . ASP A 1 98 ? -12.976 2.406 20.476 1.00 94.69 98 ASP A O 1
ATOM 833 N N . ALA A 1 99 ? -12.526 2.338 18.285 1.00 93.69 99 ALA A N 1
ATOM 834 C CA . ALA A 1 99 ? -13.668 3.162 17.900 1.00 93.69 99 ALA A CA 1
ATOM 835 C C . ALA A 1 99 ? -14.985 2.410 18.128 1.00 93.69 99 ALA A C 1
ATOM 837 O O . ALA A 1 99 ? -15.930 2.993 18.655 1.00 93.69 99 ALA A O 1
ATOM 838 N N . PHE A 1 100 ? -15.020 1.115 17.803 1.00 93.06 100 PHE A N 1
ATOM 839 C CA . PHE A 1 100 ? -16.176 0.259 18.056 1.00 93.06 100 PHE A CA 1
ATOM 840 C C . PHE A 1 100 ? -16.469 0.130 19.560 1.00 93.06 100 PHE A C 1
ATOM 842 O O . PHE A 1 100 ? -17.600 0.340 19.992 1.00 93.06 100 PHE A O 1
ATOM 849 N N . GLU A 1 101 ? -15.441 -0.119 20.380 1.00 92.00 101 GLU A N 1
ATOM 850 C CA . GLU A 1 101 ? -15.572 -0.187 21.844 1.00 92.00 101 GLU A CA 1
ATOM 851 C C . GLU A 1 101 ? -16.062 1.134 22.460 1.00 92.00 101 GLU A C 1
ATOM 853 O O . GLU A 1 101 ? -16.797 1.116 23.446 1.00 92.00 101 GLU A O 1
ATOM 858 N N . LYS A 1 102 ? -15.682 2.281 21.881 1.00 91.31 102 LYS A N 1
ATOM 859 C CA . LYS A 1 102 ? -16.115 3.604 22.359 1.00 91.31 102 LYS A CA 1
ATOM 860 C C . LYS A 1 102 ? -17.550 3.954 22.005 1.00 91.31 102 LYS A C 1
ATOM 862 O O . LYS A 1 102 ? -18.195 4.624 22.805 1.00 91.31 102 LYS A O 1
ATOM 867 N N . ILE A 1 103 ? -18.022 3.551 20.827 1.00 89.38 103 ILE A N 1
ATOM 868 C CA . ILE A 1 103 ? -19.420 3.768 20.437 1.00 89.38 103 ILE A CA 1
ATOM 869 C C . ILE A 1 103 ? -20.338 2.888 21.281 1.00 89.38 103 ILE A C 1
ATOM 871 O O . ILE A 1 103 ? -21.406 3.337 21.682 1.00 89.38 103 ILE A O 1
ATOM 875 N N . GLY A 1 104 ? -19.910 1.663 21.608 1.00 79.81 104 GLY A N 1
ATOM 876 C CA . GLY A 1 104 ? -20.631 0.780 22.531 1.00 79.81 104 GLY A CA 1
ATOM 877 C C . GLY A 1 104 ? -21.970 0.246 22.002 1.00 79.81 104 GLY A C 1
ATOM 878 O O . GLY A 1 104 ? -22.624 -0.536 22.688 1.00 79.81 104 GLY A O 1
ATOM 879 N N . GLU A 1 105 ? -22.352 0.629 20.786 1.00 76.12 105 GLU A N 1
ATOM 880 C CA . GLU A 1 105 ? -23.555 0.219 20.066 1.00 76.12 105 GLU A CA 1
ATOM 881 C C . GLU A 1 105 ? -23.176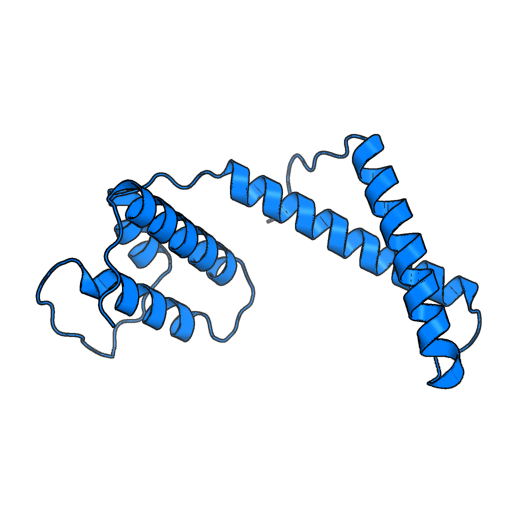 -0.378 18.705 1.00 76.12 105 GLU A C 1
ATOM 883 O O . GLU A 1 105 ? -22.058 -0.210 18.211 1.00 76.12 105 GLU A O 1
ATOM 888 N N . GLU A 1 106 ? -24.114 -1.097 18.090 1.00 88.19 106 GLU A N 1
ATOM 889 C CA . GLU A 1 106 ? -23.945 -1.582 16.722 1.00 88.19 106 GLU A CA 1
ATOM 890 C C . GLU A 1 106 ? -23.801 -0.395 15.756 1.00 88.19 106 GLU A C 1
ATOM 892 O O . GLU A 1 106 ? -24.454 0.640 15.919 1.00 88.19 106 GLU A O 1
ATOM 897 N N . ILE A 1 107 ? -22.927 -0.522 14.754 1.00 88.62 107 ILE A N 1
ATOM 898 C CA . ILE A 1 107 ? -22.746 0.541 13.763 1.00 88.62 107 ILE A CA 1
ATOM 899 C C . ILE A 1 107 ? -23.949 0.543 12.820 1.00 88.62 107 ILE A C 1
ATOM 901 O O . ILE A 1 107 ? -24.189 -0.423 12.096 1.00 88.62 107 ILE A O 1
ATOM 905 N N . THR A 1 108 ? -24.679 1.650 12.819 1.00 92.31 108 THR A N 1
ATOM 906 C CA . THR A 1 108 ? -25.835 1.933 11.969 1.00 92.31 108 THR A CA 1
ATOM 907 C C . THR A 1 108 ? -25.518 3.099 11.034 1.00 92.31 108 THR A C 1
ATOM 909 O O . THR A 1 108 ? -24.501 3.775 11.181 1.00 92.31 108 THR A O 1
ATOM 912 N N . GLU A 1 109 ? -26.392 3.370 10.064 1.00 91.44 109 GLU A N 1
ATOM 913 C CA . GLU A 1 109 ? -26.234 4.534 9.179 1.00 91.44 109 GLU A CA 1
ATOM 914 C C . GLU A 1 109 ? -26.181 5.858 9.964 1.00 91.44 109 GLU A C 1
ATOM 916 O O . GLU A 1 109 ? -25.445 6.765 9.578 1.00 91.44 109 GLU A O 1
ATOM 921 N N . ASP A 1 110 ? -26.879 5.937 11.102 1.00 91.31 110 ASP A N 1
ATOM 922 C CA . ASP A 1 110 ? -26.975 7.148 11.923 1.00 91.31 110 ASP A CA 1
ATOM 923 C C . ASP A 1 110 ? -25.683 7.462 12.701 1.00 91.31 110 ASP A C 1
ATOM 925 O O . ASP A 1 110 ? -25.366 8.632 12.914 1.00 91.31 110 ASP A O 1
ATOM 929 N N . ASN A 1 111 ? -24.921 6.441 13.121 1.00 92.44 111 ASN A N 1
ATOM 930 C CA . ASN A 1 111 ? -23.683 6.612 13.901 1.00 92.44 111 ASN A CA 1
ATOM 931 C C . ASN A 1 111 ? -22.396 6.363 13.084 1.00 92.44 111 ASN A C 1
ATOM 933 O O . ASN A 1 111 ? -21.284 6.528 13.595 1.00 92.44 111 ASN A O 1
ATOM 937 N N . TYR A 1 112 ? -22.523 6.013 11.800 1.00 92.88 112 TYR A N 1
ATOM 938 C CA . TYR A 1 112 ? -21.389 5.673 10.940 1.00 92.88 112 TYR A CA 1
ATOM 939 C C . TYR A 1 112 ? -20.403 6.835 10.743 1.00 92.88 112 TYR A C 1
ATOM 941 O O . TYR A 1 112 ? -19.187 6.635 10.773 1.00 92.88 112 TYR A O 1
ATOM 949 N N . GLU A 1 113 ? -20.891 8.068 10.576 1.00 94.50 113 GLU A N 1
ATOM 950 C CA . GLU A 1 113 ? -20.006 9.234 10.438 1.00 94.50 113 GLU A CA 1
ATOM 951 C C . GLU A 1 113 ? -19.200 9.499 11.718 1.00 94.50 113 GLU A C 1
ATOM 953 O O . GLU A 1 113 ? -18.008 9.824 11.656 1.00 94.50 113 GLU A O 1
ATOM 958 N N . GLU A 1 114 ? -19.828 9.322 12.882 1.00 92.94 114 GLU A N 1
ATOM 959 C CA . GLU A 1 114 ? -19.164 9.444 14.178 1.00 92.94 114 GLU A CA 1
ATOM 960 C C . GLU A 1 114 ? -18.090 8.364 14.346 1.00 92.94 114 GLU A C 1
ATOM 962 O O . GLU A 1 114 ? -16.956 8.676 14.726 1.00 92.94 114 GLU A O 1
ATOM 967 N N . PHE A 1 115 ? -18.400 7.123 13.962 1.00 94.50 115 PHE A N 1
ATOM 968 C CA . PHE A 1 115 ? -17.436 6.027 13.915 1.00 94.50 115 PHE A CA 1
ATOM 969 C C . PHE A 1 115 ? -16.223 6.353 13.049 1.00 94.50 115 PHE A C 1
ATOM 971 O O . PHE A 1 115 ? -15.087 6.214 13.510 1.00 94.50 115 PHE A O 1
ATOM 978 N N . LEU A 1 116 ? -16.433 6.826 11.818 1.00 94.81 116 LEU A N 1
ATOM 979 C CA . LEU A 1 116 ? -15.332 7.167 10.917 1.00 94.81 116 LEU A CA 1
ATOM 980 C C . LEU A 1 116 ? -14.446 8.274 11.490 1.00 94.81 116 LEU A C 1
ATOM 982 O O . LEU A 1 116 ? -13.217 8.208 11.376 1.00 94.81 116 LEU A O 1
ATOM 986 N N . LYS A 1 117 ? -15.052 9.277 12.132 1.00 95.38 117 LYS A N 1
ATOM 987 C CA . LYS A 1 117 ? -14.316 10.373 12.765 1.00 95.38 117 LYS A CA 1
ATOM 988 C C . LYS A 1 117 ? -13.489 9.881 13.955 1.00 95.38 117 LYS A C 1
ATOM 990 O O . LYS A 1 117 ? -12.290 10.152 14.006 1.00 95.38 117 LYS A O 1
ATOM 995 N N . LEU A 1 118 ? -14.092 9.099 14.854 1.00 94.81 118 LEU A N 1
ATOM 996 C CA . LEU A 1 118 ? -13.403 8.500 16.002 1.00 94.81 118 LEU A CA 1
ATOM 997 C C . LEU A 1 118 ? -12.266 7.578 15.564 1.00 94.81 118 LEU A C 1
ATOM 999 O O . LEU A 1 118 ? -11.148 7.700 16.066 1.00 94.81 118 LEU A O 1
ATOM 1003 N N . LYS A 1 119 ? -12.534 6.691 14.602 1.00 95.69 119 LYS A N 1
ATOM 1004 C CA . LYS A 1 119 ? -11.531 5.798 14.021 1.00 95.69 119 LYS A CA 1
ATOM 1005 C C . LYS A 1 119 ? -10.354 6.608 13.482 1.00 95.69 119 LYS A C 1
ATOM 1007 O O . LYS A 1 119 ? -9.218 6.335 13.856 1.00 95.69 119 LYS A O 1
ATOM 1012 N N . LYS A 1 120 ? -10.606 7.644 12.676 1.00 95.31 120 LYS A N 1
ATOM 1013 C CA . LYS A 1 120 ? -9.550 8.501 12.114 1.00 95.31 120 LYS A CA 1
ATOM 1014 C C . LYS A 1 120 ? -8.698 9.175 13.194 1.00 95.31 120 LYS A C 1
ATOM 1016 O O . LYS A 1 120 ? -7.472 9.177 13.087 1.00 95.31 120 LYS A O 1
ATOM 1021 N N . ASP A 1 121 ? -9.325 9.713 14.236 1.00 94.94 121 ASP A N 1
ATOM 1022 C CA . ASP A 1 121 ? -8.606 10.358 15.340 1.00 94.94 121 ASP A CA 1
ATOM 1023 C C . ASP A 1 121 ? -7.728 9.360 16.112 1.00 94.94 121 ASP A C 1
ATOM 1025 O O . ASP A 1 121 ? -6.628 9.702 16.550 1.00 94.94 121 ASP A O 1
ATOM 1029 N N . ILE A 1 122 ? -8.186 8.114 16.265 1.00 94.94 122 ILE A N 1
ATOM 1030 C CA . ILE A 1 122 ? -7.424 7.048 16.926 1.00 94.94 122 ILE A CA 1
ATOM 1031 C C . ILE A 1 122 ? -6.290 6.529 16.025 1.00 94.94 122 ILE A C 1
ATOM 1033 O O . ILE A 1 122 ? -5.188 6.314 16.529 1.00 94.94 122 ILE A O 1
ATOM 1037 N N . ILE A 1 123 ? -6.505 6.405 14.707 1.00 93.62 123 ILE A N 1
ATOM 1038 C CA . ILE A 1 123 ? -5.449 6.054 13.735 1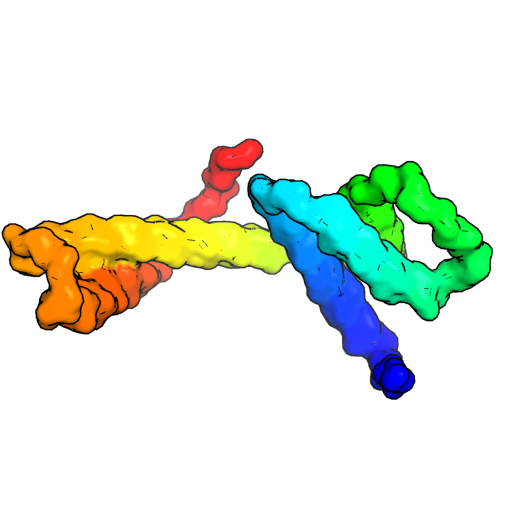.00 93.62 123 ILE A CA 1
ATOM 1039 C C . ILE A 1 123 ? -4.275 7.022 13.865 1.00 93.62 123 ILE A C 1
ATOM 1041 O O . ILE A 1 123 ? -3.135 6.586 14.008 1.00 93.62 123 ILE A O 1
ATOM 1045 N N . ASN A 1 124 ? -4.553 8.329 13.858 1.00 92.06 124 ASN A N 1
ATOM 1046 C CA . ASN A 1 124 ? -3.506 9.346 13.944 1.00 92.06 124 ASN A CA 1
ATOM 1047 C C . ASN A 1 124 ? -2.680 9.195 15.230 1.00 92.06 124 ASN A C 1
ATOM 1049 O O . ASN A 1 124 ? -1.454 9.244 15.169 1.00 92.06 124 ASN A O 1
ATOM 1053 N N . LYS A 1 125 ? -3.335 8.912 16.365 1.00 92.50 125 LYS A N 1
ATOM 1054 C CA . LYS A 1 125 ? -2.651 8.656 17.643 1.00 92.50 125 LYS A CA 1
ATOM 1055 C C . LYS A 1 125 ? -1.749 7.428 17.585 1.00 92.50 125 LYS A C 1
ATOM 1057 O O . LYS A 1 125 ? -0.629 7.477 18.083 1.00 92.50 125 LYS A O 1
ATOM 1062 N N . TYR A 1 126 ? -2.213 6.329 16.990 1.00 92.12 126 TYR A N 1
ATOM 1063 C CA . TYR A 1 126 ? -1.388 5.130 16.837 1.00 92.12 126 TYR A CA 1
ATOM 1064 C C . TYR A 1 126 ? -0.169 5.392 15.950 1.00 92.12 126 TYR A C 1
ATOM 1066 O O . TYR A 1 126 ? 0.945 5.067 16.352 1.00 92.12 126 TYR A O 1
ATOM 1074 N N . ILE A 1 127 ? -0.352 6.054 14.804 1.00 88.31 127 ILE A N 1
ATOM 1075 C CA . ILE A 1 127 ? 0.749 6.399 13.894 1.00 88.31 127 ILE A CA 1
ATOM 1076 C C . ILE A 1 127 ? 1.786 7.296 14.584 1.00 88.31 127 ILE A C 1
ATOM 1078 O O . ILE A 1 127 ? 2.985 7.056 14.438 1.00 88.31 127 ILE A O 1
ATOM 1082 N N . GLU A 1 128 ? 1.354 8.319 15.327 1.00 87.88 128 GLU A N 1
ATOM 1083 C CA . GLU A 1 128 ? 2.256 9.188 16.096 1.00 87.88 128 GLU A CA 1
ATOM 1084 C C . GLU A 1 128 ? 3.044 8.386 17.139 1.00 87.88 128 GLU A C 1
ATOM 1086 O O . GLU A 1 128 ? 4.275 8.430 17.141 1.00 87.88 128 GLU A O 1
ATOM 1091 N N . ASN A 1 129 ? 2.360 7.558 17.933 1.00 85.50 129 ASN A N 1
ATOM 1092 C CA . ASN A 1 129 ? 3.002 6.720 18.947 1.00 85.50 129 ASN A CA 1
ATOM 1093 C C . ASN A 1 129 ? 4.020 5.739 18.344 1.00 85.50 129 ASN A C 1
ATOM 1095 O O . ASN A 1 129 ? 5.097 5.533 18.913 1.00 85.50 129 ASN A O 1
ATOM 1099 N N . PHE A 1 130 ? 3.707 5.130 17.196 1.00 84.38 130 PHE A N 1
ATOM 1100 C CA . PHE A 1 130 ? 4.618 4.198 16.530 1.00 84.38 130 PHE A CA 1
ATOM 1101 C C . PHE A 1 130 ? 5.870 4.900 15.993 1.00 84.38 130 PHE A C 1
ATOM 1103 O O . PHE A 1 130 ? 6.970 4.357 16.125 1.00 84.38 130 PHE A O 1
ATOM 1110 N N . LYS A 1 131 ? 5.723 6.125 15.471 1.00 77.88 131 LYS A N 1
ATOM 1111 C CA . LYS A 1 131 ? 6.847 6.960 15.018 1.00 77.88 131 LYS A CA 1
ATOM 1112 C C . LYS A 1 131 ? 7.743 7.405 16.170 1.00 77.88 131 LYS A C 1
ATOM 1114 O O . LYS A 1 131 ? 8.960 7.316 16.052 1.00 77.88 131 LYS A O 1
ATOM 1119 N N . GLU A 1 132 ? 7.164 7.861 17.279 1.00 74.75 132 GLU A N 1
ATOM 1120 C CA . GLU A 1 132 ? 7.929 8.314 18.452 1.00 74.75 132 GLU A CA 1
ATOM 1121 C C . GLU A 1 132 ? 8.707 7.177 19.124 1.00 74.75 132 GLU A C 1
ATOM 1123 O O . GLU A 1 132 ? 9.790 7.387 19.670 1.00 74.75 132 GLU A O 1
ATOM 1128 N N . SER A 1 133 ? 8.178 5.958 19.051 1.00 67.88 133 SER A N 1
ATOM 1129 C CA . SER A 1 133 ? 8.767 4.790 19.704 1.00 67.88 133 SER A CA 1
ATOM 1130 C C . SER A 1 133 ? 9.908 4.133 18.909 1.00 67.88 133 SER A C 1
ATOM 1132 O O . SER A 1 133 ? 10.475 3.151 19.387 1.00 67.88 133 SER A O 1
ATOM 1134 N N . ASN A 1 134 ? 10.266 4.650 17.721 1.00 62.44 134 ASN A N 1
ATOM 1135 C CA . ASN A 1 134 ? 11.273 4.070 16.815 1.00 62.44 134 ASN A CA 1
ATOM 1136 C C . ASN A 1 134 ? 11.092 2.552 16.614 1.00 62.44 134 ASN A C 1
ATOM 1138 O O . ASN A 1 134 ? 12.061 1.783 16.659 1.00 62.44 134 ASN A O 1
ATOM 1142 N N . TYR A 1 135 ? 9.849 2.094 16.430 1.00 63.81 135 TYR A N 1
ATOM 1143 C CA . TYR A 1 135 ? 9.603 0.691 16.115 1.00 63.81 135 TYR A CA 1
ATOM 1144 C C . TYR A 1 135 ? 10.071 0.400 14.688 1.00 63.81 135 TYR A C 1
ATOM 1146 O O . TYR A 1 135 ? 9.317 0.552 13.736 1.00 63.81 135 TYR A O 1
ATOM 1154 N N . HIS A 1 136 ? 11.320 -0.039 14.558 1.00 58.81 136 HIS A N 1
ATOM 1155 C CA . HIS A 1 136 ? 11.842 -0.570 13.308 1.00 58.81 136 HIS A CA 1
ATOM 1156 C C . HIS A 1 136 ? 11.571 -2.064 13.223 1.00 58.81 136 HIS A C 1
ATOM 1158 O O . HIS A 1 136 ? 11.997 -2.839 14.091 1.00 58.81 136 HIS A O 1
ATOM 1164 N N . ILE A 1 137 ? 10.884 -2.478 12.164 1.00 57.69 137 ILE A N 1
ATOM 1165 C CA . ILE A 1 137 ? 10.667 -3.896 11.891 1.00 57.69 137 ILE A CA 1
ATOM 1166 C C . ILE A 1 137 ? 11.957 -4.448 11.288 1.00 57.69 137 ILE A C 1
ATOM 1168 O O . ILE A 1 137 ? 12.248 -4.231 10.119 1.00 57.69 137 ILE A O 1
ATOM 1172 N N . LYS A 1 138 ? 12.762 -5.132 12.107 1.00 53.28 138 LYS A N 1
ATOM 1173 C CA . LYS A 1 138 ? 14.051 -5.686 11.661 1.00 53.28 138 LYS A CA 1
ATOM 1174 C C . LYS A 1 138 ? 13.902 -6.886 10.728 1.00 53.28 138 LYS A C 1
ATOM 1176 O O . LYS A 1 138 ? 14.758 -7.076 9.879 1.00 53.28 138 LYS A O 1
ATOM 1181 N N . GLU A 1 139 ? 12.829 -7.661 10.875 1.00 46.91 139 GLU A N 1
ATOM 1182 C CA . GLU A 1 139 ? 12.474 -8.779 9.998 1.00 46.91 139 GLU A CA 1
ATOM 1183 C C . GLU A 1 139 ? 10.943 -8.899 9.965 1.00 46.91 139 GLU A C 1
ATOM 1185 O O . GLU A 1 139 ? 10.303 -9.073 11.005 1.00 46.91 139 GLU A O 1
ATOM 1190 N N . LEU A 1 140 ? 10.344 -8.771 8.779 1.00 46.19 140 LEU A N 1
ATOM 1191 C CA . LEU A 1 140 ? 8.957 -9.179 8.549 1.00 46.19 140 LEU A CA 1
ATOM 1192 C C . LEU A 1 140 ? 8.953 -10.692 8.273 1.00 46.19 140 LEU A C 1
ATOM 1194 O O . LEU A 1 140 ? 9.816 -11.156 7.527 1.00 46.19 140 LEU A O 1
ATOM 1198 N N . PRO A 1 141 ? 8.020 -11.474 8.845 1.00 37.44 141 PRO A N 1
ATOM 1199 C CA . PRO A 1 141 ? 7.917 -12.895 8.550 1.00 37.44 141 PRO A CA 1
ATOM 1200 C C . PRO A 1 141 ? 7.366 -13.063 7.129 1.00 37.44 141 PRO A C 1
ATOM 1202 O O . PRO A 1 141 ? 6.152 -13.035 6.926 1.00 37.44 141 PRO A O 1
ATOM 1205 N N . TYR A 1 142 ? 8.263 -13.208 6.156 1.00 39.19 142 TYR A N 1
ATOM 1206 C CA . TYR A 1 142 ? 7.957 -13.685 4.809 1.00 39.19 142 TYR A CA 1
ATOM 1207 C C . TYR A 1 142 ? 8.811 -14.910 4.499 1.00 39.19 142 TYR A C 1
ATOM 1209 O O . TYR A 1 142 ? 10.053 -14.802 4.612 1.00 39.19 142 TYR A O 1
#